Protein AF-A0A1I3I6C0-F1 (afdb_monomer_lite)

Structure (mmCIF, N/CA/C/O backbone):
data_AF-A0A1I3I6C0-F1
#
_entry.id   AF-A0A1I3I6C0-F1
#
loop_
_atom_site.group_PDB
_atom_site.id
_atom_site.type_symbol
_atom_site.label_atom_id
_atom_site.label_alt_id
_atom_site.label_comp_id
_atom_site.label_asym_id
_atom_site.label_entity_id
_atom_site.label_seq_id
_atom_site.pdbx_PDB_ins_code
_atom_site.Cartn_x
_atom_site.Cartn_y
_atom_site.Cartn_z
_atom_site.occupancy
_atom_site.B_iso_or_equiv
_atom_site.auth_seq_id
_atom_site.auth_comp_id
_atom_site.auth_asym_id
_atom_site.auth_atom_id
_atom_site.pdbx_PDB_model_num
ATOM 1 N N . MET A 1 1 ? -13.755 -10.356 8.028 1.00 80.75 1 MET A N 1
ATOM 2 C CA . MET A 1 1 ? -13.992 -9.096 7.281 1.00 80.75 1 MET A CA 1
ATOM 3 C C . MET A 1 1 ? -15.452 -8.970 6.853 1.00 80.75 1 MET A C 1
ATOM 5 O O . MET A 1 1 ? -15.976 -9.856 6.182 1.00 80.75 1 MET A O 1
ATOM 9 N N . ARG A 1 2 ? -16.122 -7.879 7.232 1.00 86.81 2 ARG A N 1
ATOM 10 C CA . ARG A 1 2 ? -17.499 -7.557 6.817 1.00 86.81 2 ARG A CA 1
ATOM 11 C C . ARG A 1 2 ? -17.530 -7.073 5.362 1.00 86.81 2 ARG A C 1
ATOM 13 O O . ARG A 1 2 ? -16.559 -6.504 4.870 1.00 86.81 2 ARG A O 1
ATOM 20 N N . LYS A 1 3 ? -18.672 -7.228 4.675 1.00 88.31 3 LYS A N 1
ATOM 21 C CA . LYS A 1 3 ? -18.827 -6.801 3.265 1.00 88.31 3 LYS A CA 1
ATOM 22 C C . LYS A 1 3 ? -18.513 -5.310 3.048 1.00 88.31 3 LYS A C 1
ATOM 24 O O . LYS A 1 3 ? -17.785 -4.981 2.122 1.00 88.31 3 LYS A O 1
ATOM 29 N N . ILE A 1 4 ? -18.999 -4.440 3.939 1.00 90.88 4 ILE A N 1
ATOM 30 C CA . ILE A 1 4 ? -18.781 -2.981 3.873 1.00 90.88 4 ILE A CA 1
ATOM 31 C C . ILE A 1 4 ? -17.299 -2.624 4.063 1.00 90.88 4 ILE A C 1
ATOM 33 O O . ILE A 1 4 ? -16.791 -1.720 3.407 1.00 90.88 4 ILE A O 1
ATOM 37 N N . GLU A 1 5 ? -16.595 -3.330 4.953 1.00 91.50 5 GLU A N 1
ATOM 38 C CA . GLU A 1 5 ? -15.158 -3.118 5.172 1.00 91.50 5 GLU A CA 1
ATOM 39 C C . GLU A 1 5 ? -14.368 -3.505 3.926 1.00 91.50 5 GLU A C 1
ATOM 41 O O . GLU A 1 5 ? -13.554 -2.721 3.453 1.00 91.50 5 GLU A O 1
ATOM 46 N N . ARG A 1 6 ? -14.683 -4.665 3.336 1.00 91.81 6 ARG A N 1
ATOM 47 C CA . ARG A 1 6 ? -14.046 -5.143 2.106 1.00 91.81 6 ARG A CA 1
ATOM 48 C C . ARG A 1 6 ? -14.201 -4.158 0.950 1.00 91.81 6 ARG A C 1
ATOM 50 O O . ARG A 1 6 ? -13.244 -3.922 0.221 1.00 91.81 6 ARG A O 1
ATOM 57 N N . GLU A 1 7 ? -15.393 -3.596 0.771 1.00 93.62 7 GLU A N 1
ATOM 58 C CA . GLU A 1 7 ? -15.674 -2.638 -0.303 1.00 93.62 7 GLU A CA 1
ATOM 59 C C . GLU A 1 7 ? -14.887 -1.332 -0.123 1.00 93.62 7 GLU A C 1
ATOM 61 O O . GLU A 1 7 ? -14.245 -0.860 -1.062 1.00 93.62 7 GLU A O 1
ATOM 66 N N . LYS A 1 8 ? -14.842 -0.797 1.104 1.00 93.19 8 LYS A N 1
ATOM 67 C CA . LYS A 1 8 ? -14.032 0.385 1.432 1.00 93.19 8 LYS A CA 1
ATOM 68 C C . LYS A 1 8 ? -12.540 0.125 1.240 1.00 93.19 8 LYS A C 1
ATOM 70 O O . LYS A 1 8 ? -11.859 0.943 0.626 1.00 93.19 8 LYS A O 1
ATOM 75 N N . SER A 1 9 ? -12.042 -1.010 1.732 1.00 93.56 9 SER A N 1
ATOM 76 C CA . SER A 1 9 ? -10.647 -1.412 1.557 1.00 93.56 9 SER A CA 1
ATOM 77 C C . SER A 1 9 ? -10.287 -1.531 0.083 1.00 93.56 9 SER A C 1
ATOM 79 O O . SER A 1 9 ? -9.284 -0.961 -0.321 1.00 93.56 9 SER A O 1
ATOM 81 N N . HIS A 1 10 ? -11.125 -2.170 -0.738 1.00 94.25 10 HIS A N 1
ATOM 82 C CA . HIS A 1 10 ? -10.884 -2.288 -2.177 1.00 94.25 10 HIS A CA 1
ATOM 83 C C . HIS A 1 10 ? -10.722 -0.921 -2.854 1.00 94.25 10 HIS A C 1
ATOM 85 O O . HIS A 1 10 ? -9.764 -0.726 -3.592 1.00 94.25 10 HIS A O 1
ATOM 91 N N . ILE A 1 11 ? -11.602 0.045 -2.568 1.00 94.25 11 ILE A N 1
ATOM 92 C CA . ILE A 1 11 ? -11.507 1.396 -3.150 1.00 94.25 11 ILE A CA 1
ATOM 93 C C . ILE A 1 11 ? -10.196 2.082 -2.737 1.00 94.25 11 ILE A C 1
ATOM 95 O O . ILE A 1 11 ? -9.501 2.647 -3.582 1.00 94.25 11 ILE A O 1
ATOM 99 N N . ILE A 1 12 ? -9.839 2.009 -1.452 1.00 93.75 12 ILE A N 1
ATOM 100 C CA . ILE A 1 12 ? -8.608 2.605 -0.915 1.00 93.75 12 ILE A CA 1
ATOM 101 C C . ILE A 1 12 ? -7.377 1.972 -1.575 1.00 93.75 12 ILE A C 1
ATOM 103 O O . ILE A 1 12 ? -6.536 2.689 -2.117 1.00 93.75 12 ILE A O 1
ATOM 107 N N . ILE A 1 13 ? -7.298 0.642 -1.576 1.00 93.19 13 ILE A N 1
ATOM 108 C CA . ILE A 1 13 ? -6.174 -0.123 -2.125 1.00 93.19 13 ILE A CA 1
ATOM 109 C C . ILE A 1 13 ? -6.033 0.142 -3.621 1.00 93.19 13 ILE A C 1
ATOM 111 O O . ILE A 1 13 ? -4.946 0.476 -4.082 1.00 93.19 13 ILE A O 1
ATOM 115 N N . HIS A 1 14 ? -7.132 0.070 -4.370 1.00 92.50 14 HIS A N 1
ATOM 116 C CA . HIS A 1 14 ? -7.114 0.278 -5.811 1.00 92.50 14 HIS A CA 1
ATOM 117 C C . HIS A 1 14 ? -6.685 1.707 -6.171 1.00 92.50 14 HIS A C 1
ATOM 119 O O . HIS A 1 14 ? -5.869 1.908 -7.066 1.00 92.50 14 HIS A O 1
ATOM 125 N N . SER A 1 15 ? -7.156 2.718 -5.431 1.00 90.38 15 SER A N 1
ATOM 126 C CA . SER A 1 15 ? -6.732 4.111 -5.646 1.00 90.38 15 SER A CA 1
ATOM 127 C C . SER A 1 15 ? -5.233 4.322 -5.390 1.00 90.38 15 SER A C 1
ATOM 129 O O . SER A 1 15 ? -4.550 5.006 -6.161 1.00 90.38 15 SER A O 1
ATOM 131 N N . ALA A 1 16 ? -4.695 3.684 -4.346 1.00 88.38 16 ALA A N 1
ATOM 132 C CA . ALA A 1 16 ? -3.270 3.702 -4.052 1.00 88.38 16 ALA A CA 1
ATOM 133 C C . ALA A 1 16 ? -2.476 2.947 -5.128 1.00 88.38 16 ALA A C 1
ATOM 135 O O . ALA A 1 16 ? -1.450 3.448 -5.584 1.00 88.38 16 ALA A O 1
ATOM 136 N N . ALA A 1 17 ? -2.976 1.800 -5.596 1.00 86.94 17 ALA A N 1
ATOM 137 C CA . ALA A 1 17 ? -2.360 1.005 -6.652 1.00 86.94 17 ALA A CA 1
ATOM 138 C C . ALA A 1 17 ? -2.282 1.771 -7.975 1.00 86.94 17 ALA A C 1
ATOM 140 O O . ALA A 1 17 ? -1.217 1.812 -8.590 1.00 86.94 17 ALA A O 1
ATOM 141 N N . VAL A 1 18 ? -3.356 2.460 -8.378 1.00 88.38 18 VAL A N 1
ATOM 142 C CA . VAL A 1 18 ? -3.353 3.350 -9.552 1.00 88.38 18 VAL A CA 1
ATOM 143 C C . VAL A 1 18 ? -2.306 4.455 -9.393 1.00 88.38 18 VAL A C 1
ATOM 145 O O . VAL A 1 18 ? -1.537 4.711 -10.319 1.00 88.38 18 VAL A O 1
ATOM 148 N N . THR A 1 19 ? -2.221 5.067 -8.209 1.00 85.44 19 THR A N 1
ATOM 149 C CA . THR A 1 19 ? -1.234 6.120 -7.916 1.00 85.44 19 THR A CA 1
ATOM 150 C C . THR A 1 19 ? 0.202 5.588 -7.995 1.00 85.44 19 THR A C 1
ATOM 152 O O . THR A 1 19 ? 1.062 6.214 -8.613 1.00 85.44 19 THR A O 1
ATOM 155 N N . SER A 1 20 ? 0.470 4.406 -7.431 1.00 80.44 20 SER A N 1
ATOM 156 C CA . SER A 1 20 ? 1.778 3.744 -7.519 1.00 80.44 20 SER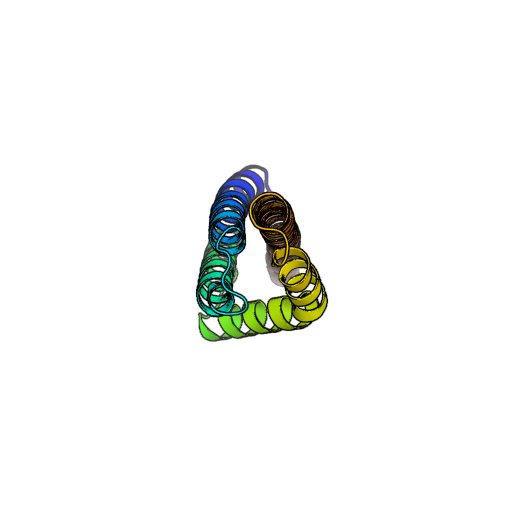 A CA 1
ATOM 157 C C . SER A 1 20 ? 2.121 3.309 -8.941 1.00 80.44 20 SER A C 1
ATOM 159 O O . SER A 1 20 ? 3.269 3.452 -9.349 1.00 80.44 20 SER A O 1
ATOM 161 N N . GLY A 1 21 ? 1.150 2.823 -9.715 1.00 81.69 21 GLY A N 1
ATOM 162 C CA . GLY A 1 21 ? 1.334 2.491 -11.126 1.00 81.69 21 GLY A CA 1
ATOM 163 C C . GLY A 1 21 ? 1.683 3.723 -11.961 1.00 81.69 21 GLY A C 1
ATOM 164 O O . GLY A 1 21 ? 2.617 3.679 -12.759 1.00 81.69 21 GLY A O 1
ATOM 165 N N . ALA A 1 22 ? 1.005 4.848 -11.719 1.00 83.00 22 ALA A N 1
ATOM 166 C CA . ALA A 1 22 ? 1.306 6.122 -12.366 1.00 83.00 22 ALA A CA 1
ATOM 167 C C . ALA A 1 22 ? 2.712 6.632 -12.009 1.00 83.00 22 ALA A C 1
ATOM 169 O O . ALA A 1 22 ? 3.462 7.021 -12.903 1.00 83.00 22 ALA A O 1
ATOM 170 N N . ALA A 1 23 ? 3.103 6.561 -10.732 1.00 77.06 23 ALA A N 1
ATOM 171 C CA . ALA A 1 23 ? 4.461 6.893 -10.301 1.00 77.06 23 ALA A CA 1
ATOM 172 C C . ALA A 1 23 ? 5.497 5.952 -10.947 1.00 77.06 23 ALA A C 1
ATOM 174 O O . ALA A 1 23 ? 6.495 6.404 -11.492 1.00 77.06 23 ALA A O 1
ATOM 175 N N . GLY A 1 24 ? 5.216 4.647 -10.993 1.00 71.44 24 GLY A N 1
ATOM 176 C CA . GLY A 1 24 ? 6.070 3.644 -11.626 1.00 71.44 24 GLY A CA 1
ATOM 177 C C . GLY A 1 24 ? 6.197 3.783 -13.148 1.00 71.44 24 GLY A C 1
ATOM 178 O O . GLY A 1 24 ? 7.182 3.302 -13.710 1.00 71.44 24 GLY A O 1
ATOM 179 N N . ALA A 1 25 ? 5.263 4.453 -13.825 1.00 73.94 25 ALA A N 1
ATOM 180 C CA . ALA A 1 25 ? 5.349 4.726 -15.259 1.00 73.94 25 ALA A CA 1
ATOM 181 C C . ALA A 1 25 ? 6.415 5.783 -15.604 1.00 73.94 25 ALA A C 1
ATOM 183 O O . ALA A 1 25 ? 6.921 5.802 -16.732 1.00 73.94 25 ALA A O 1
ATOM 184 N N . LEU A 1 26 ? 6.782 6.644 -14.646 1.00 70.94 26 LEU A N 1
ATOM 185 C CA . LEU A 1 26 ? 7.773 7.697 -14.851 1.00 70.94 26 LEU A CA 1
ATOM 186 C C . LEU A 1 26 ? 9.159 7.079 -15.074 1.00 70.94 26 LEU A C 1
ATOM 188 O O . LEU A 1 26 ? 9.585 6.250 -14.275 1.00 70.94 26 LEU A O 1
ATOM 192 N N . PRO A 1 27 ? 9.907 7.457 -16.124 1.00 59.66 27 PRO A N 1
ATOM 193 C CA . PRO A 1 27 ? 11.214 6.878 -16.439 1.00 59.66 27 PRO A CA 1
ATOM 194 C C . PRO A 1 27 ? 12.341 7.405 -15.524 1.00 59.66 27 PRO A C 1
ATOM 196 O O . PRO A 1 27 ? 13.452 7.641 -15.988 1.00 59.66 27 PRO A O 1
ATOM 199 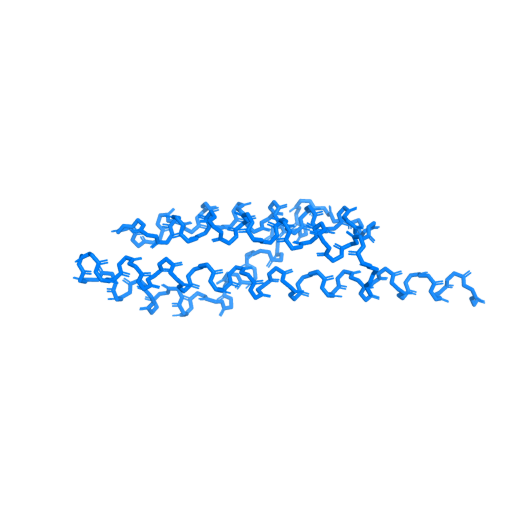N N . ILE A 1 28 ? 12.073 7.614 -14.229 1.00 63.31 28 ILE A N 1
ATOM 200 C CA . ILE A 1 28 ? 13.041 8.139 -13.260 1.00 63.31 28 ILE A CA 1
ATOM 201 C C . ILE A 1 28 ? 13.268 7.096 -12.154 1.00 63.31 28 ILE A C 1
ATOM 203 O O . ILE A 1 28 ? 12.412 6.903 -11.294 1.00 63.31 28 ILE A O 1
ATOM 207 N N . PRO A 1 29 ? 14.415 6.395 -12.143 1.00 56.47 29 PRO A N 1
ATOM 208 C CA . PRO A 1 29 ? 14.739 5.451 -11.080 1.00 56.47 29 PRO A CA 1
ATOM 209 C C . PRO A 1 29 ? 14.850 6.175 -9.730 1.00 56.47 29 PRO A C 1
ATOM 211 O O . PRO A 1 29 ? 15.608 7.131 -9.593 1.00 56.47 29 PRO A O 1
ATOM 214 N N . GLY A 1 30 ? 14.099 5.726 -8.725 1.00 63.59 30 GLY A N 1
ATOM 215 C CA . GLY A 1 30 ? 14.211 6.207 -7.341 1.00 63.59 30 GLY A CA 1
ATOM 216 C C . GLY A 1 30 ? 13.442 7.490 -7.000 1.00 63.59 30 GLY A C 1
ATOM 217 O O . GLY A 1 30 ? 13.055 7.642 -5.845 1.00 63.59 30 GLY A O 1
ATOM 218 N N . ALA A 1 31 ? 13.136 8.371 -7.960 1.00 61.09 31 ALA A N 1
ATOM 219 C CA . ALA A 1 31 ? 12.330 9.575 -7.688 1.00 61.09 31 ALA A CA 1
ATOM 220 C C . ALA A 1 31 ? 10.888 9.235 -7.275 1.00 61.09 31 ALA A C 1
ATOM 222 O O . ALA A 1 31 ? 10.282 9.921 -6.453 1.00 61.09 31 ALA A O 1
ATOM 223 N N . ASP A 1 32 ? 10.379 8.119 -7.786 1.00 68.38 32 ASP A N 1
ATOM 224 C CA . ASP A 1 32 ? 9.042 7.613 -7.495 1.00 68.38 32 ASP A CA 1
ATOM 225 C C . ASP A 1 32 ? 8.932 7.110 -6.041 1.00 68.38 32 ASP A C 1
ATOM 227 O O . ASP A 1 32 ? 7.835 7.023 -5.497 1.00 68.38 32 ASP A O 1
ATOM 231 N N . ALA A 1 33 ? 10.059 6.794 -5.382 1.00 70.56 33 ALA A N 1
ATOM 232 C CA . ALA A 1 33 ? 10.076 6.105 -4.093 1.00 70.56 33 ALA A CA 1
ATOM 233 C C . ALA A 1 33 ? 9.404 6.919 -2.981 1.00 70.56 33 ALA A C 1
ATOM 235 O O . ALA A 1 33 ? 8.581 6.378 -2.252 1.00 70.56 33 ALA A O 1
ATOM 236 N N . ALA A 1 34 ? 9.687 8.221 -2.876 1.00 75.19 34 ALA A N 1
ATOM 237 C CA . ALA A 1 34 ? 9.070 9.068 -1.852 1.00 75.19 34 ALA A CA 1
ATOM 238 C C . ALA A 1 34 ? 7.548 9.192 -2.045 1.00 75.19 34 ALA A C 1
ATOM 240 O O . ALA A 1 34 ? 6.788 9.112 -1.079 1.00 75.19 34 ALA A O 1
ATOM 241 N N . ALA A 1 35 ? 7.095 9.323 -3.295 1.00 78.62 35 ALA A N 1
ATOM 242 C CA . ALA A 1 35 ? 5.673 9.361 -3.625 1.00 78.62 35 ALA A CA 1
ATOM 243 C C . ALA A 1 35 ? 4.987 8.009 -3.356 1.00 78.62 35 ALA A C 1
ATOM 245 O O . ALA A 1 35 ? 3.874 7.975 -2.834 1.00 78.62 35 ALA A O 1
ATOM 246 N N . ILE A 1 36 ? 5.665 6.895 -3.649 1.00 77.19 36 ILE A N 1
ATOM 247 C CA . ILE A 1 36 ? 5.181 5.538 -3.362 1.00 77.19 36 ILE A CA 1
ATOM 248 C C . ILE A 1 36 ? 5.073 5.309 -1.847 1.00 77.19 36 ILE A C 1
ATOM 250 O O . ILE A 1 36 ? 4.043 4.809 -1.396 1.00 77.19 36 ILE A O 1
ATOM 254 N N . VAL A 1 37 ? 6.069 5.730 -1.054 1.00 83.12 37 VAL A N 1
ATOM 255 C CA . VAL A 1 37 ? 6.006 5.681 0.421 1.00 83.12 37 VAL A CA 1
ATOM 256 C C . VAL A 1 37 ? 4.794 6.470 0.910 1.00 83.12 37 VAL A C 1
ATOM 258 O O . VAL A 1 37 ? 3.982 5.938 1.662 1.00 83.12 37 VAL A O 1
ATOM 261 N N . ALA A 1 38 ? 4.623 7.713 0.455 1.00 85.00 38 ALA A N 1
ATOM 262 C CA . ALA A 1 38 ? 3.510 8.559 0.882 1.00 85.00 38 ALA A CA 1
ATOM 263 C C . ALA A 1 38 ? 2.137 7.949 0.536 1.00 85.00 38 ALA A C 1
ATOM 265 O O . ALA A 1 38 ? 1.217 7.967 1.364 1.00 85.00 38 ALA A O 1
ATOM 266 N N . ALA A 1 39 ? 2.002 7.358 -0.656 1.00 86.25 39 ALA A N 1
ATOM 267 C CA . ALA A 1 39 ? 0.792 6.654 -1.069 1.00 86.25 39 ALA A CA 1
ATOM 268 C C . ALA A 1 39 ? 0.501 5.447 -0.162 1.00 86.25 39 ALA A C 1
ATOM 270 O O . ALA A 1 39 ? -0.634 5.274 0.289 1.00 86.25 39 ALA A O 1
ATOM 271 N N . GLN A 1 40 ? 1.522 4.654 0.176 1.00 86.12 40 GLN A N 1
ATOM 272 C CA . GLN A 1 40 ? 1.368 3.513 1.077 1.00 86.12 40 GLN A CA 1
ATOM 273 C C . GLN A 1 40 ? 1.016 3.932 2.506 1.00 86.12 40 GLN A C 1
ATOM 275 O O . GLN A 1 40 ? 0.111 3.346 3.091 1.00 86.12 40 GLN A O 1
ATOM 280 N N . VAL A 1 41 ? 1.643 4.973 3.060 1.00 90.00 41 VAL A N 1
ATOM 281 C CA . VAL A 1 41 ? 1.291 5.498 4.393 1.00 90.00 41 VAL A CA 1
ATOM 282 C C . VAL A 1 41 ? -0.173 5.923 4.437 1.00 90.00 41 VAL A C 1
ATOM 284 O O . VAL A 1 41 ? -0.918 5.523 5.334 1.00 90.00 41 VAL A O 1
ATOM 287 N N . THR A 1 42 ? -0.613 6.675 3.429 1.00 90.25 42 THR A N 1
ATOM 288 C CA . THR A 1 42 ? -2.004 7.134 3.321 1.00 90.25 42 THR A CA 1
ATOM 289 C C . THR A 1 42 ? -2.978 5.956 3.226 1.00 90.25 42 THR A C 1
ATOM 291 O O . THR A 1 42 ? -4.023 5.961 3.885 1.00 90.25 42 THR A O 1
ATOM 294 N N . MET A 1 43 ? -2.626 4.925 2.451 1.00 93.38 43 MET A N 1
ATOM 295 C CA . MET A 1 43 ? -3.400 3.691 2.315 1.00 93.38 43 MET A CA 1
ATOM 296 C C . MET A 1 43 ? -3.529 2.963 3.659 1.00 93.38 43 MET A C 1
ATOM 298 O O . MET A 1 43 ? -4.642 2.643 4.070 1.00 93.38 43 MET A O 1
ATOM 302 N N . ILE A 1 44 ? -2.423 2.762 4.380 1.00 91.75 44 ILE A N 1
ATOM 303 C CA . ILE A 1 44 ? -2.391 2.066 5.675 1.00 91.75 44 ILE A CA 1
ATOM 304 C C . ILE A 1 44 ? -3.223 2.820 6.719 1.00 91.75 44 ILE A C 1
ATOM 306 O O . ILE A 1 44 ? -4.050 2.216 7.398 1.00 91.75 44 ILE A O 1
ATOM 310 N N . ILE A 1 45 ? -3.077 4.145 6.823 1.00 91.44 45 ILE A N 1
ATOM 311 C CA . ILE A 1 45 ? -3.874 4.959 7.758 1.00 91.44 45 ILE A CA 1
ATOM 312 C C . ILE A 1 45 ? -5.366 4.852 7.427 1.00 91.44 45 ILE A C 1
ATOM 314 O O . ILE A 1 45 ? -6.201 4.711 8.323 1.00 91.44 45 ILE A O 1
ATOM 318 N N . SER A 1 46 ? -5.714 4.911 6.141 1.00 90.81 46 SER A N 1
ATOM 319 C CA . SER A 1 46 ? -7.103 4.825 5.688 1.00 90.81 46 SER A CA 1
ATOM 320 C C . SER A 1 46 ? -7.705 3.444 5.955 1.00 90.81 46 SER A C 1
ATOM 322 O O . SER A 1 46 ? -8.839 3.365 6.422 1.00 90.81 46 SER A O 1
ATOM 324 N N . LEU A 1 47 ? -6.944 2.365 5.748 1.00 91.88 47 LEU A N 1
ATOM 325 C CA . LEU A 1 47 ? -7.350 1.006 6.112 1.00 91.88 47 LEU A CA 1
ATOM 326 C C . LEU A 1 47 ? -7.518 0.854 7.628 1.00 91.88 47 LEU A C 1
ATOM 328 O O . LEU A 1 47 ? -8.514 0.285 8.065 1.00 91.88 47 LEU A O 1
ATOM 332 N N . GLY A 1 48 ? -6.618 1.423 8.435 1.00 89.44 48 GLY A N 1
ATOM 333 C CA . GLY A 1 48 ? -6.742 1.417 9.896 1.00 89.44 48 GLY A CA 1
ATOM 334 C C . GLY A 1 48 ? -8.072 2.015 10.359 1.00 89.44 48 GLY A C 1
ATOM 335 O O . GLY A 1 48 ? -8.777 1.414 11.166 1.00 89.44 48 GLY A O 1
ATOM 336 N N . LYS A 1 49 ? -8.493 3.133 9.749 1.00 90.44 49 LYS A N 1
ATOM 337 C CA . LYS A 1 49 ? -9.801 3.762 10.008 1.00 90.44 49 LYS A CA 1
ATOM 338 C C . LYS A 1 49 ? -10.996 2.890 9.605 1.00 90.44 49 LYS A C 1
ATOM 340 O O . LYS A 1 49 ? -12.049 3.006 10.223 1.00 90.44 49 LYS A O 1
ATOM 345 N N . VAL A 1 50 ? -10.874 2.042 8.580 1.00 91.31 50 VAL A N 1
ATOM 346 C CA . VAL A 1 50 ? -11.960 1.136 8.152 1.00 91.31 50 VAL A CA 1
ATOM 347 C C . VAL A 1 50 ? -12.226 0.048 9.193 1.00 91.31 50 VAL A C 1
ATOM 349 O O . VAL A 1 50 ? -13.385 -0.297 9.416 1.00 91.31 50 VAL A O 1
ATOM 352 N N . PHE A 1 51 ? -11.171 -0.457 9.834 1.00 89.00 51 PHE A N 1
ATOM 353 C CA . PHE A 1 51 ? -11.237 -1.548 10.812 1.00 89.00 51 PHE A CA 1
ATOM 354 C C . PHE A 1 51 ? -11.216 -1.075 12.272 1.00 89.00 51 PHE A C 1
ATOM 356 O O . PHE A 1 51 ? -11.092 -1.901 13.170 1.00 89.00 51 PHE A O 1
ATOM 363 N N . ASP A 1 52 ? -11.319 0.236 12.511 1.00 86.94 52 ASP A N 1
ATOM 364 C CA . ASP A 1 52 ? -11.201 0.857 13.840 1.00 86.94 52 ASP A CA 1
ATOM 365 C C . ASP A 1 52 ? -9.879 0.518 14.569 1.00 86.94 52 ASP A C 1
ATOM 367 O O . ASP A 1 52 ? -9.777 0.500 15.795 1.00 86.94 52 ASP A O 1
ATOM 371 N N . VAL A 1 53 ? -8.820 0.261 13.798 1.00 85.00 53 VAL A N 1
ATOM 372 C CA . VAL A 1 53 ? -7.472 0.011 14.312 1.00 85.00 53 VAL A CA 1
ATOM 373 C C . VAL A 1 53 ? -6.759 1.350 14.472 1.00 85.00 53 VAL A C 1
ATOM 375 O O . VAL A 1 53 ? -6.544 2.084 13.503 1.00 85.00 53 VAL A O 1
ATOM 378 N N . LYS A 1 54 ? -6.356 1.674 15.708 1.00 81.25 54 LYS A N 1
ATOM 379 C CA . LYS A 1 54 ? -5.578 2.884 16.010 1.00 81.25 54 LYS A CA 1
ATOM 380 C C . LYS A 1 54 ? -4.193 2.794 15.373 1.00 81.25 54 LYS A C 1
ATOM 382 O O . LYS A 1 54 ? -3.275 2.209 15.940 1.00 81.25 54 LYS A O 1
ATOM 387 N N . MET A 1 55 ? -4.050 3.416 14.2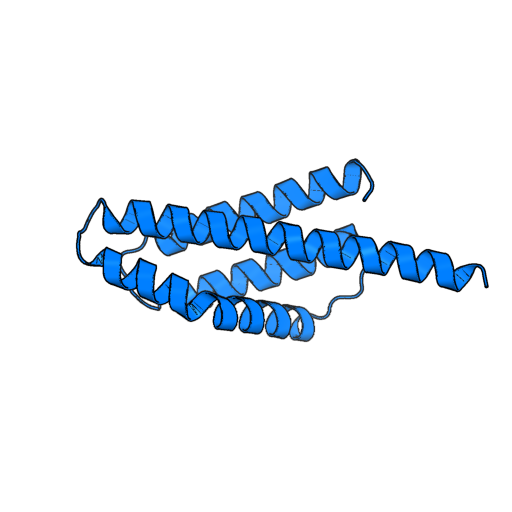10 1.00 84.56 55 MET A N 1
ATOM 388 C CA . MET A 1 55 ? -2.788 3.526 13.490 1.00 84.56 55 MET A CA 1
ATOM 389 C C . MET A 1 55 ? -2.247 4.950 13.604 1.00 84.56 55 MET A C 1
ATOM 391 O O . MET A 1 55 ? -2.908 5.904 13.191 1.00 84.56 55 MET A O 1
ATOM 395 N N . THR A 1 56 ? -1.051 5.108 14.171 1.00 87.19 56 THR A N 1
ATOM 396 C CA . THR A 1 56 ? -0.352 6.400 14.153 1.00 87.19 56 THR A CA 1
ATOM 397 C C . THR A 1 56 ? 0.347 6.587 12.812 1.00 87.19 56 THR A C 1
ATOM 399 O O . THR A 1 56 ? 0.718 5.618 12.153 1.00 87.19 56 THR A O 1
ATOM 402 N N . GLU A 1 57 ? 0.565 7.835 12.407 1.00 83.75 57 GLU A N 1
ATOM 403 C CA . GLU A 1 57 ? 1.290 8.136 11.169 1.00 83.75 57 GLU A CA 1
ATOM 404 C C . GLU A 1 57 ? 2.714 7.563 11.185 1.00 83.75 57 GLU A C 1
ATOM 406 O O . GLU A 1 57 ? 3.173 7.023 10.184 1.00 83.75 57 GLU A O 1
ATOM 411 N N . SER A 1 58 ? 3.377 7.576 12.347 1.00 86.00 58 SER A N 1
ATOM 412 C CA . SER A 1 58 ? 4.689 6.947 12.539 1.00 86.00 58 SER A CA 1
ATOM 413 C C . SER A 1 58 ? 4.640 5.426 12.347 1.00 86.00 58 SER A C 1
ATOM 415 O O . SER A 1 58 ? 5.474 4.875 11.633 1.00 86.00 58 SER A O 1
ATOM 417 N N . ALA A 1 59 ? 3.631 4.745 12.904 1.00 86.75 59 ALA A N 1
ATOM 418 C CA . ALA A 1 59 ? 3.457 3.306 12.709 1.00 86.75 59 ALA A CA 1
ATOM 419 C C . ALA A 1 59 ? 3.144 2.966 11.244 1.00 86.75 59 ALA A C 1
ATOM 421 O O . ALA A 1 59 ? 3.757 2.062 10.682 1.00 86.75 59 ALA A O 1
ATOM 422 N N . ALA A 1 60 ? 2.268 3.735 10.594 1.00 87.31 60 ALA A N 1
ATOM 423 C CA . ALA A 1 60 ? 1.982 3.574 9.172 1.00 87.31 60 ALA A CA 1
ATOM 424 C C . ALA A 1 60 ? 3.219 3.832 8.301 1.00 87.31 60 ALA A C 1
ATOM 426 O O . ALA A 1 60 ? 3.462 3.092 7.353 1.00 87.31 60 ALA A O 1
ATOM 427 N N . THR A 1 61 ? 4.026 4.839 8.645 1.00 86.38 61 THR A N 1
ATOM 428 C CA . THR A 1 61 ? 5.307 5.129 7.986 1.00 86.38 61 THR A CA 1
ATOM 429 C C . THR A 1 61 ? 6.270 3.969 8.145 1.00 86.38 61 THR A C 1
ATOM 431 O O . THR A 1 61 ? 6.813 3.513 7.148 1.00 86.38 61 THR A O 1
ATOM 434 N N . ALA A 1 62 ? 6.444 3.449 9.361 1.00 88.31 62 ALA A N 1
ATOM 435 C CA . ALA A 1 62 ? 7.309 2.304 9.623 1.00 88.31 62 ALA A CA 1
ATOM 436 C C . ALA A 1 62 ? 6.856 1.048 8.862 1.00 88.31 62 ALA A C 1
ATOM 438 O O . ALA A 1 62 ? 7.685 0.332 8.301 1.00 88.31 62 ALA A O 1
ATOM 439 N N . MET A 1 63 ? 5.546 0.793 8.793 1.00 86.81 63 MET A N 1
ATOM 440 C CA . MET A 1 63 ? 4.995 -0.296 7.987 1.00 86.81 63 MET A CA 1
ATOM 441 C C . MET A 1 63 ? 5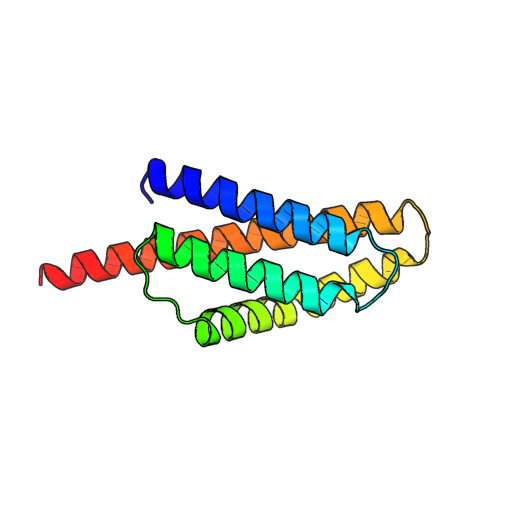.275 -0.077 6.497 1.00 86.81 63 MET A C 1
ATOM 443 O O . MET A 1 63 ? 5.825 -0.962 5.850 1.00 86.81 63 MET A O 1
ATOM 447 N N . ALA A 1 64 ? 4.957 1.101 5.954 1.00 84.81 64 ALA A N 1
ATOM 448 C CA . ALA A 1 64 ? 5.186 1.426 4.545 1.00 84.81 64 ALA A CA 1
ATOM 449 C C . ALA A 1 64 ? 6.665 1.303 4.154 1.00 84.81 64 ALA A C 1
ATOM 451 O O . ALA A 1 64 ? 6.997 0.676 3.150 1.00 84.81 64 ALA A O 1
ATOM 452 N N . THR A 1 65 ? 7.574 1.853 4.961 1.00 83.81 65 THR A N 1
ATOM 453 C CA . THR A 1 65 ? 9.015 1.782 4.689 1.00 83.81 65 THR A CA 1
ATOM 454 C C . THR A 1 65 ? 9.537 0.354 4.761 1.00 83.81 65 THR A C 1
ATOM 456 O O . THR A 1 65 ? 10.345 -0.021 3.915 1.00 83.81 65 THR A O 1
ATOM 459 N N . THR A 1 66 ? 9.046 -0.460 5.700 1.00 86.12 66 THR A N 1
ATOM 460 C CA . THR A 1 66 ? 9.391 -1.888 5.789 1.00 86.12 66 THR A CA 1
ATOM 461 C C . THR A 1 66 ? 8.914 -2.642 4.548 1.00 86.12 66 THR A C 1
ATOM 463 O O . THR A 1 66 ? 9.712 -3.308 3.896 1.00 86.12 66 THR A O 1
ATOM 466 N N . MET A 1 67 ? 7.655 -2.459 4.145 1.00 82.19 67 MET A N 1
ATOM 467 C CA . MET A 1 67 ? 7.083 -3.128 2.970 1.00 82.19 67 MET A CA 1
ATOM 468 C C . MET A 1 67 ? 7.795 -2.727 1.670 1.00 82.19 67 MET A C 1
ATOM 470 O O . MET A 1 67 ? 8.026 -3.565 0.795 1.00 82.19 67 MET A O 1
ATOM 474 N N . ILE A 1 68 ? 8.199 -1.459 1.544 1.00 77.00 68 ILE A N 1
ATOM 475 C CA . ILE A 1 68 ? 9.021 -0.992 0.420 1.00 77.00 68 ILE A CA 1
ATOM 476 C C . ILE A 1 68 ? 10.417 -1.584 0.478 1.00 77.00 68 ILE A C 1
ATOM 478 O O . ILE A 1 68 ? 10.917 -1.996 -0.563 1.00 77.00 68 ILE A O 1
ATOM 482 N N . ALA A 1 69 ? 11.045 -1.656 1.652 1.00 81.81 69 ALA A N 1
ATOM 483 C CA . ALA A 1 69 ? 12.361 -2.267 1.803 1.00 81.81 69 ALA A CA 1
ATOM 484 C C . ALA A 1 69 ? 12.343 -3.749 1.391 1.00 81.81 69 ALA A C 1
ATOM 486 O O . ALA A 1 69 ? 13.228 -4.192 0.661 1.00 81.81 69 ALA A O 1
ATOM 487 N N . GLU A 1 70 ? 11.298 -4.490 1.763 1.00 81.50 70 GLU A N 1
ATOM 488 C CA . GLU A 1 70 ? 11.079 -5.884 1.353 1.00 81.50 70 GLU A CA 1
ATOM 489 C C . GLU A 1 70 ? 10.891 -6.026 -0.164 1.00 81.50 70 GLU A C 1
ATOM 491 O O . GLU A 1 70 ? 11.365 -6.981 -0.783 1.00 81.50 70 GLU A O 1
ATOM 496 N N . HIS A 1 71 ? 10.231 -5.051 -0.791 1.00 74.00 71 HIS A N 1
ATOM 497 C CA . HIS A 1 71 ? 9.963 -5.042 -2.228 1.00 74.00 71 HIS A CA 1
ATOM 498 C C . HIS A 1 71 ? 11.019 -4.293 -3.048 1.00 74.00 71 HIS A C 1
ATOM 500 O O . HIS A 1 71 ? 10.936 -4.284 -4.280 1.00 74.00 71 HIS A O 1
ATOM 506 N N . LEU A 1 72 ? 12.046 -3.729 -2.406 1.00 72.31 72 LEU A N 1
ATOM 507 C CA . LEU A 1 72 ? 13.054 -2.886 -3.042 1.00 72.31 72 LEU A CA 1
ATOM 508 C C . LEU A 1 72 ? 13.797 -3.645 -4.140 1.00 72.31 72 LEU A C 1
ATOM 510 O O . LEU A 1 72 ? 14.005 -3.104 -5.219 1.00 72.31 72 LEU A O 1
ATOM 514 N N . GLY A 1 73 ? 14.111 -4.926 -3.920 1.00 69.00 73 GLY A N 1
ATOM 515 C CA . GLY A 1 73 ? 14.745 -5.773 -4.935 1.00 69.00 73 GLY A CA 1
ATOM 516 C C . GLY A 1 73 ? 13.900 -5.929 -6.206 1.00 69.00 73 GLY A C 1
ATOM 517 O O . GLY A 1 73 ? 14.423 -5.836 -7.315 1.00 69.00 73 GLY A O 1
ATOM 518 N N . LYS A 1 74 ? 12.576 -6.086 -6.061 1.00 68.50 74 LYS A N 1
ATOM 519 C CA . LYS A 1 74 ? 11.637 -6.167 -7.196 1.00 68.50 74 LYS A CA 1
ATOM 520 C C . LYS A 1 74 ? 11.465 -4.807 -7.876 1.00 68.50 74 LYS A C 1
ATOM 522 O O . LYS A 1 74 ? 11.377 -4.741 -9.098 1.00 68.50 74 LYS A O 1
ATOM 527 N N . MET A 1 75 ? 11.463 -3.726 -7.098 1.00 65.88 75 MET A N 1
ATOM 528 C CA . MET A 1 75 ? 11.356 -2.354 -7.598 1.00 65.88 75 MET A CA 1
ATOM 529 C C . MET A 1 75 ? 12.609 -1.940 -8.385 1.00 65.88 75 MET A C 1
ATOM 531 O O . MET A 1 75 ? 12.501 -1.331 -9.445 1.00 65.88 75 MET A O 1
ATOM 535 N N . VAL A 1 76 ? 13.797 -2.341 -7.923 1.00 64.56 76 VAL A N 1
ATOM 536 C CA . VAL A 1 76 ? 15.072 -2.166 -8.634 1.00 64.56 76 VAL A CA 1
ATOM 537 C C . VAL A 1 76 ? 15.120 -3.032 -9.894 1.00 64.56 76 VAL A C 1
ATOM 539 O O . VAL A 1 76 ? 15.547 -2.546 -10.937 1.00 64.56 76 VAL A O 1
ATOM 542 N N . ALA A 1 77 ? 14.623 -4.273 -9.849 1.00 65.81 77 ALA A N 1
ATOM 543 C CA . ALA A 1 77 ? 14.505 -5.121 -11.039 1.00 65.81 77 ALA A CA 1
ATOM 544 C C . ALA A 1 77 ? 13.554 -4.519 -12.095 1.00 65.81 77 ALA A C 1
ATOM 546 O O . ALA A 1 77 ? 13.890 -4.494 -13.278 1.00 65.81 77 ALA A O 1
ATOM 547 N N . GLY A 1 78 ? 12.412 -3.959 -11.678 1.00 62.22 78 GLY A N 1
ATOM 548 C CA . GLY A 1 78 ? 11.513 -3.190 -12.550 1.00 62.22 78 GLY A CA 1
ATOM 549 C C . GLY A 1 78 ? 12.150 -1.894 -13.070 1.00 62.22 78 GLY A C 1
ATOM 550 O O . GLY A 1 78 ? 12.004 -1.550 -14.242 1.00 62.22 78 GLY A O 1
ATOM 551 N N . GLY A 1 79 ? 12.949 -1.228 -12.232 1.00 61.31 79 GLY A N 1
ATOM 552 C CA . GLY A 1 79 ? 13.769 -0.069 -12.582 1.00 61.31 79 GLY A CA 1
ATOM 553 C C . GLY A 1 79 ? 14.839 -0.361 -13.635 1.00 61.31 79 GLY A C 1
ATOM 554 O O . GLY A 1 79 ? 15.057 0.454 -14.524 1.00 61.31 79 GLY A O 1
ATOM 555 N N . LEU A 1 80 ? 15.461 -1.540 -13.598 1.00 60.28 80 LEU A N 1
ATOM 556 C CA . LEU A 1 80 ? 16.418 -1.993 -14.613 1.00 60.28 80 LEU A CA 1
ATOM 557 C C . LEU A 1 80 ? 15.741 -2.304 -15.957 1.00 60.28 80 LEU A C 1
ATOM 559 O O . LEU A 1 80 ? 16.355 -2.137 -17.008 1.00 60.28 80 LEU A O 1
ATOM 563 N N . LEU A 1 81 ? 14.460 -2.682 -15.955 1.00 58.44 81 LEU A N 1
ATOM 564 C CA . LEU A 1 81 ? 13.671 -2.846 -17.181 1.00 58.44 81 LEU A CA 1
ATOM 565 C C . LEU A 1 81 ? 13.245 -1.501 -17.806 1.00 58.44 81 LEU A C 1
ATOM 567 O O . LEU A 1 81 ? 12.897 -1.472 -18.987 1.00 58.44 81 LEU A O 1
ATOM 571 N N . LYS A 1 82 ? 13.343 -0.374 -17.076 1.00 57.09 82 LYS A N 1
ATOM 572 C CA . LYS A 1 82 ? 13.092 0.990 -17.602 1.00 57.09 82 LYS A CA 1
ATOM 573 C C . LYS A 1 82 ? 14.130 1.460 -18.637 1.00 57.09 82 LYS A C 1
ATOM 575 O O . LYS A 1 82 ? 13.957 2.537 -19.199 1.00 57.09 82 LYS A O 1
ATOM 580 N N . LEU A 1 83 ? 15.166 0.668 -18.943 1.00 57.50 83 LEU A N 1
ATOM 581 C CA . LEU A 1 83 ? 16.145 0.995 -19.991 1.00 57.50 83 LEU A CA 1
ATOM 582 C C . LEU A 1 83 ? 15.576 0.927 -21.420 1.00 57.50 83 LEU A C 1
ATOM 584 O O . LEU A 1 83 ? 16.198 1.450 -22.341 1.00 57.50 83 LEU A O 1
ATOM 588 N N . ILE A 1 84 ? 14.390 0.334 -21.611 1.00 61.53 84 ILE A N 1
ATOM 589 C CA . ILE A 1 84 ? 13.656 0.372 -22.883 1.00 61.53 84 ILE A CA 1
ATOM 590 C C . ILE A 1 84 ? 12.480 1.354 -22.735 1.00 61.53 84 ILE A C 1
ATOM 592 O O . ILE A 1 84 ? 11.449 0.980 -22.160 1.00 61.53 84 ILE A O 1
ATOM 596 N N . PRO A 1 85 ? 12.601 2.604 -23.223 1.00 60.94 85 PRO A N 1
ATOM 597 C CA . PRO A 1 85 ? 11.527 3.589 -23.128 1.00 60.94 85 PRO A CA 1
ATOM 598 C C . PRO A 1 85 ? 10.257 3.085 -23.835 1.00 60.94 85 PRO A C 1
ATOM 600 O O . PRO A 1 85 ? 10.316 2.507 -24.919 1.00 60.94 85 PRO A O 1
ATOM 603 N N . GLY A 1 86 ? 9.098 3.265 -23.194 1.00 66.56 86 GLY A N 1
ATOM 604 C CA . GLY A 1 86 ? 7.805 2.730 -23.642 1.00 66.56 86 GLY A CA 1
ATOM 605 C C . GLY A 1 86 ? 7.437 1.411 -22.955 1.00 66.56 86 GLY A C 1
ATOM 606 O O . GLY A 1 86 ? 6.598 1.400 -22.054 1.00 66.56 86 GLY A O 1
ATOM 607 N N . VAL A 1 87 ? 8.083 0.302 -23.333 1.00 70.50 87 VAL A N 1
ATOM 608 C CA . VAL A 1 87 ? 7.765 -1.041 -22.795 1.00 70.50 87 VAL A CA 1
ATOM 609 C C . VAL A 1 87 ? 8.167 -1.171 -21.323 1.00 70.50 87 VAL A C 1
ATOM 611 O O . VAL A 1 87 ? 7.393 -1.678 -20.512 1.00 70.50 87 VAL A O 1
ATOM 614 N N . GLY A 1 88 ? 9.339 -0.649 -20.951 1.00 65.56 88 GLY A N 1
ATOM 615 C CA . GLY A 1 88 ? 9.835 -0.681 -19.575 1.00 65.56 88 GLY A CA 1
ATOM 616 C C . GLY A 1 88 ? 8.958 0.105 -18.600 1.00 65.56 88 GLY A C 1
ATOM 617 O O . GLY A 1 88 ? 8.708 -0.355 -17.489 1.00 65.56 88 GLY A O 1
ATOM 618 N N . SER A 1 89 ? 8.415 1.248 -19.033 1.00 70.75 89 SER A N 1
ATOM 619 C CA . SER A 1 89 ? 7.475 2.050 -18.238 1.00 70.75 89 SER A CA 1
ATOM 620 C C . SER A 1 89 ? 6.145 1.335 -18.011 1.00 70.75 89 SER A C 1
ATOM 622 O O . SER A 1 89 ? 5.632 1.366 -16.896 1.00 70.75 89 SER A O 1
ATOM 624 N N . ALA A 1 90 ? 5.601 0.658 -19.028 1.00 74.75 90 ALA A N 1
ATOM 625 C CA . ALA A 1 90 ? 4.355 -0.098 -18.894 1.00 74.75 90 ALA A CA 1
ATOM 626 C C . ALA A 1 90 ? 4.513 -1.297 -17.945 1.00 74.75 90 ALA A C 1
ATOM 628 O O . ALA A 1 90 ? 3.681 -1.506 -17.061 1.00 74.75 90 ALA A O 1
ATOM 629 N N . ILE A 1 91 ? 5.617 -2.044 -18.074 1.00 75.38 91 ILE A N 1
ATOM 630 C CA . ILE A 1 91 ? 5.927 -3.159 -17.172 1.00 75.38 91 ILE A CA 1
ATOM 631 C C . ILE A 1 91 ? 6.130 -2.634 -15.751 1.00 75.3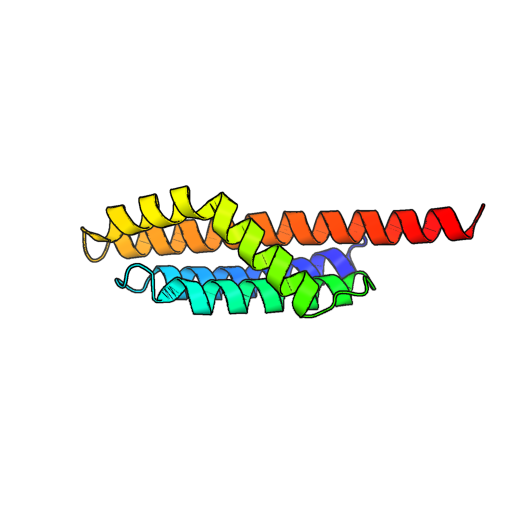8 91 ILE A C 1
ATOM 633 O O . ILE A 1 91 ? 5.499 -3.138 -14.825 1.00 75.38 91 ILE A O 1
ATOM 637 N N . ASN A 1 92 ? 6.930 -1.585 -15.556 1.00 75.81 92 ASN A N 1
ATOM 638 C CA . ASN A 1 92 ? 7.180 -1.057 -14.219 1.00 75.81 92 ASN A CA 1
ATOM 639 C C . ASN A 1 92 ? 5.915 -0.468 -13.567 1.00 75.81 92 ASN A C 1
ATOM 641 O O . ASN A 1 92 ? 5.709 -0.661 -12.372 1.00 75.81 92 ASN A O 1
ATOM 645 N N . ALA A 1 93 ? 5.035 0.176 -14.341 1.00 79.75 93 ALA A N 1
ATOM 646 C CA . ALA A 1 93 ? 3.723 0.617 -13.870 1.00 79.75 93 ALA A CA 1
ATOM 647 C C . ALA A 1 93 ? 2.856 -0.564 -13.416 1.00 79.75 93 ALA A C 1
ATOM 649 O O . ALA A 1 93 ? 2.281 -0.522 -12.331 1.00 79.75 93 ALA A O 1
ATOM 650 N N . SER A 1 94 ? 2.804 -1.643 -14.206 1.00 81.56 94 SER A N 1
ATOM 651 C CA . SER A 1 94 ? 2.036 -2.846 -13.860 1.00 81.56 94 SER A CA 1
ATOM 652 C C . SER A 1 94 ? 2.579 -3.553 -12.616 1.00 81.56 94 SER A C 1
ATOM 654 O O . SER A 1 94 ? 1.804 -3.982 -11.761 1.00 81.56 94 SER A O 1
ATOM 656 N N . VAL A 1 95 ? 3.905 -3.614 -12.465 1.00 81.19 95 VAL A N 1
ATOM 657 C CA . VAL A 1 95 ? 4.570 -4.182 -11.289 1.00 81.19 95 VAL A CA 1
ATOM 658 C C . VAL A 1 95 ? 4.277 -3.330 -10.057 1.00 81.19 95 VAL A C 1
ATOM 660 O O . VAL A 1 95 ? 3.865 -3.874 -9.038 1.00 81.19 95 VAL A O 1
ATOM 663 N N . ALA A 1 96 ? 4.423 -2.005 -10.150 1.00 80.00 96 ALA A N 1
ATOM 664 C CA . ALA A 1 96 ? 4.133 -1.094 -9.044 1.00 80.00 96 ALA A CA 1
ATOM 665 C C . ALA A 1 96 ? 2.655 -1.148 -8.623 1.00 80.00 96 ALA A C 1
ATOM 667 O O . ALA A 1 96 ? 2.367 -1.230 -7.432 1.00 80.00 96 ALA A O 1
ATOM 668 N N . PHE A 1 97 ? 1.731 -1.174 -9.588 1.00 86.25 97 PHE A N 1
ATOM 669 C CA . PHE A 1 97 ? 0.302 -1.359 -9.339 1.00 86.25 97 PHE A CA 1
ATOM 670 C C . PHE A 1 97 ? 0.034 -2.674 -8.595 1.00 86.25 97 PHE A C 1
ATOM 672 O O . PHE A 1 97 ? -0.580 -2.674 -7.531 1.00 86.25 97 PHE A O 1
ATOM 679 N N . SER A 1 98 ? 0.554 -3.786 -9.123 1.00 86.38 98 SER A N 1
ATOM 680 C CA . SER A 1 98 ? 0.305 -5.123 -8.573 1.00 86.38 98 SER A CA 1
ATOM 681 C C . SER A 1 98 ? 0.877 -5.277 -7.165 1.00 86.38 98 SER A C 1
ATOM 683 O O . SER A 1 98 ? 0.219 -5.833 -6.292 1.00 86.38 98 SER A O 1
ATOM 685 N N . ILE A 1 99 ? 2.086 -4.758 -6.924 1.00 83.88 99 ILE A N 1
ATOM 686 C CA . ILE A 1 99 ? 2.719 -4.780 -5.601 1.00 83.88 99 ILE A CA 1
ATOM 687 C C . ILE A 1 99 ? 1.877 -3.991 -4.596 1.00 83.88 99 ILE A C 1
ATOM 689 O O . ILE A 1 99 ? 1.587 -4.506 -3.520 1.00 83.88 99 ILE A O 1
ATOM 693 N N . THR A 1 100 ? 1.449 -2.773 -4.939 1.00 86.62 100 THR A N 1
ATOM 694 C CA . THR A 1 100 ? 0.631 -1.958 -4.031 1.00 86.62 100 THR A CA 1
ATOM 695 C C . THR A 1 100 ? -0.730 -2.594 -3.761 1.00 86.62 100 THR A C 1
ATOM 697 O O . THR A 1 100 ? -1.201 -2.543 -2.626 1.00 86.62 100 THR A O 1
ATOM 700 N N . GLU A 1 101 ? -1.347 -3.232 -4.758 1.00 89.38 101 GLU A N 1
ATOM 701 C CA . GLU A 1 101 ? -2.632 -3.906 -4.575 1.00 89.38 101 GLU A CA 1
ATOM 702 C C . GLU A 1 101 ? -2.504 -5.115 -3.635 1.00 89.38 101 GLU A C 1
ATOM 704 O O . GLU A 1 101 ? -3.272 -5.227 -2.679 1.00 89.38 101 GLU A O 1
ATOM 709 N N . VAL A 1 102 ? -1.486 -5.963 -3.831 1.00 90.19 102 VAL A N 1
ATOM 710 C CA . VAL A 1 102 ? -1.200 -7.109 -2.947 1.00 90.19 102 VAL A CA 1
ATOM 711 C C . VAL A 1 102 ? -0.920 -6.648 -1.517 1.00 90.19 102 VAL A C 1
ATOM 713 O O . VAL A 1 102 ? -1.587 -7.106 -0.592 1.00 90.19 102 VAL A O 1
ATOM 716 N N . ILE A 1 103 ? -0.011 -5.685 -1.339 1.00 87.38 103 ILE A N 1
ATOM 717 C CA . ILE A 1 103 ? 0.327 -5.130 -0.021 1.00 87.38 103 ILE A CA 1
ATOM 718 C C . ILE A 1 103 ? -0.916 -4.558 0.668 1.00 87.38 103 ILE A C 1
ATOM 720 O O . ILE A 1 103 ? -1.137 -4.759 1.861 1.00 87.38 103 ILE A O 1
ATOM 724 N N . GLY A 1 104 ? -1.750 -3.832 -0.076 1.00 89.75 104 GLY A N 1
ATOM 725 C CA . GLY A 1 104 ? -2.966 -3.247 0.465 1.00 89.75 104 GLY A CA 1
ATOM 726 C C . GLY A 1 104 ? -3.937 -4.295 1.007 1.00 89.75 104 GLY A C 1
ATOM 727 O O . GLY A 1 104 ? -4.514 -4.098 2.080 1.00 89.75 104 GLY A O 1
ATOM 728 N N . TRP A 1 105 ? -4.088 -5.421 0.305 1.00 92.62 105 TRP A N 1
ATOM 729 C CA . TRP A 1 105 ? -4.914 -6.538 0.764 1.00 92.62 105 TRP A CA 1
ATOM 730 C C . TRP A 1 105 ? -4.329 -7.224 2.000 1.00 92.62 105 TRP A C 1
ATOM 732 O O . TRP A 1 105 ? -5.081 -7.495 2.936 1.00 92.62 105 TRP A O 1
ATOM 742 N N . GLU A 1 106 ? -3.011 -7.425 2.050 1.00 91.31 106 GLU A N 1
ATOM 743 C CA . GLU A 1 106 ? -2.322 -7.983 3.222 1.00 91.31 106 GLU A CA 1
ATOM 744 C C . GLU A 1 106 ? -2.530 -7.112 4.470 1.00 91.31 106 GLU A C 1
ATOM 746 O O . GLU A 1 106 ? -2.904 -7.610 5.535 1.00 91.31 106 GLU A O 1
ATOM 751 N N . VAL A 1 107 ? -2.376 -5.790 4.338 1.00 90.25 107 VAL A N 1
ATOM 752 C CA . VAL A 1 107 ? -2.615 -4.838 5.435 1.00 90.25 107 VAL A CA 1
ATOM 753 C C . VAL A 1 107 ? -4.083 -4.852 5.871 1.00 90.25 107 VAL A C 1
ATOM 755 O O . VAL A 1 107 ? -4.376 -4.853 7.069 1.00 90.25 107 VAL A O 1
ATOM 758 N N . ALA A 1 108 ? -5.022 -4.881 4.921 1.00 92.06 108 ALA A N 1
ATOM 759 C CA . ALA A 1 108 ? -6.450 -4.931 5.226 1.00 92.06 108 ALA A CA 1
ATOM 760 C C . ALA A 1 108 ? -6.832 -6.210 5.987 1.00 92.06 108 ALA A C 1
ATOM 762 O O . ALA A 1 108 ? -7.624 -6.162 6.931 1.00 92.06 108 ALA A O 1
ATOM 763 N N . GLU A 1 109 ? -6.260 -7.352 5.610 1.00 90.69 109 GLU A N 1
ATOM 764 C CA . GLU A 1 109 ? -6.481 -8.617 6.302 1.00 90.69 109 GLU A CA 1
ATOM 765 C C . GLU A 1 109 ? -5.872 -8.604 7.708 1.00 90.69 109 GLU A C 1
ATOM 767 O O . GLU A 1 109 ? -6.555 -8.953 8.675 1.00 90.69 109 GLU A O 1
ATOM 772 N N . ALA A 1 110 ? -4.643 -8.101 7.856 1.00 90.12 110 ALA A N 1
ATOM 773 C CA . ALA A 1 110 ? -3.988 -7.956 9.152 1.00 90.12 110 ALA A CA 1
ATOM 774 C C . ALA A 1 110 ? -4.788 -7.064 10.119 1.00 90.12 110 ALA A C 1
ATOM 776 O O . ALA A 1 110 ? -4.874 -7.359 11.315 1.00 90.12 110 ALA A O 1
ATOM 777 N N . PHE A 1 111 ? -5.405 -5.986 9.629 1.00 90.19 111 PHE A N 1
ATOM 778 C CA . PHE A 1 111 ? -6.280 -5.134 10.441 1.00 90.19 111 PHE A CA 1
ATOM 779 C C . PHE A 1 111 ? -7.621 -5.792 10.751 1.00 90.19 111 PHE A C 1
ATOM 781 O O . PHE A 1 111 ? -8.082 -5.700 11.889 1.00 90.19 111 PHE A O 1
ATOM 788 N N . SER A 1 112 ? -8.212 -6.524 9.802 1.00 90.56 112 SER A N 1
ATOM 789 C CA . SER A 1 112 ? -9.426 -7.304 10.067 1.00 90.56 112 SER A CA 1
ATOM 790 C C . SER A 1 112 ? -9.203 -8.339 11.172 1.00 90.56 112 SER A C 1
ATOM 792 O O . SER A 1 112 ? -10.083 -8.512 12.012 1.00 90.56 112 SER A O 1
ATOM 794 N N . GLN A 1 113 ? -8.058 -9.026 11.185 1.00 88.75 113 GLN A N 1
ATOM 795 C CA . GLN A 1 113 ? -7.737 -10.009 12.224 1.00 88.75 113 GLN A CA 1
ATOM 796 C C . GLN A 1 113 ? -7.528 -9.351 13.594 1.00 88.75 113 GLN A C 1
ATOM 798 O O . GLN A 1 113 ? -7.940 -9.897 14.616 1.00 88.75 113 GLN A O 1
ATOM 803 N N . GLN A 1 114 ? -6.905 -8.170 13.637 1.00 87.00 114 GLN A N 1
ATOM 804 C CA . GLN A 1 114 ? -6.720 -7.420 14.884 1.00 87.00 114 GLN A CA 1
ATOM 805 C C . GLN A 1 114 ? -8.047 -6.939 15.473 1.00 87.00 114 GLN A C 1
ATOM 807 O O . GLN A 1 114 ? -8.271 -7.103 16.672 1.00 87.00 114 GLN A O 1
ATOM 812 N N . ALA A 1 115 ? -8.935 -6.402 14.634 1.00 85.81 115 ALA A N 1
ATOM 813 C CA . ALA A 1 115 ? -10.267 -5.978 15.053 1.00 85.81 115 ALA A CA 1
ATOM 814 C C . ALA A 1 115 ? -11.085 -7.153 15.625 1.00 85.81 115 ALA A C 1
ATOM 816 O O . ALA A 1 115 ? -11.744 -7.012 16.655 1.00 85.81 115 ALA A O 1
ATOM 817 N N . GLU A 1 116 ? -10.988 -8.337 15.011 1.00 85.44 116 GLU A N 1
ATOM 818 C CA . GLU A 1 116 ? -11.659 -9.550 15.494 1.00 85.44 116 GLU A CA 1
ATOM 819 C C . GLU A 1 116 ? -11.098 -10.031 16.843 1.00 85.44 116 GLU A C 1
ATOM 821 O O . GLU A 1 116 ? -11.861 -10.292 17.775 1.00 85.44 116 GLU A O 1
ATOM 826 N N . LYS A 1 117 ? -9.766 -10.072 16.996 1.00 83.44 117 LYS A N 1
ATOM 827 C CA . LYS A 1 117 ? -9.116 -10.444 18.265 1.00 83.44 117 LYS A CA 1
ATOM 828 C C . LYS A 1 117 ? -9.482 -9.494 19.403 1.00 83.44 117 LYS A C 1
ATOM 830 O O . LYS A 1 117 ? -9.779 -9.961 20.498 1.00 83.44 117 LYS A O 1
ATOM 835 N N . ALA A 1 118 ? -9.505 -8.186 19.148 1.00 79.62 118 ALA A N 1
ATOM 836 C CA . ALA A 1 118 ? -9.907 -7.193 20.143 1.00 79.62 118 ALA A CA 1
ATOM 837 C C . ALA A 1 118 ? -11.352 -7.410 20.624 1.00 79.62 118 ALA A C 1
ATOM 839 O O . ALA A 1 118 ? -11.634 -7.265 21.812 1.00 79.62 118 ALA A O 1
ATOM 840 N N . SER A 1 119 ? -12.248 -7.829 19.724 1.00 72.38 119 SER A N 1
ATOM 841 C CA . SER A 1 119 ? -13.623 -8.185 20.082 1.00 72.38 119 SER A CA 1
ATOM 842 C C . SER A 1 119 ? -13.710 -9.467 20.917 1.00 72.38 119 SER A C 1
ATOM 844 O O . SER A 1 119 ? -14.583 -9.563 21.774 1.00 72.38 119 SER A O 1
ATOM 846 N N . CYS A 1 120 ? -12.828 -10.446 20.687 1.00 66.75 120 CYS A N 1
ATOM 847 C CA . CYS A 1 120 ? -12.824 -11.712 21.426 1.00 66.75 120 CYS A CA 1
ATOM 848 C C . CYS A 1 120 ? -12.284 -11.556 22.858 1.00 66.75 120 CYS A C 1
ATOM 850 O O . CYS A 1 120 ? -12.795 -12.191 23.776 1.00 66.75 120 CYS A O 1
ATOM 852 N N . THR A 1 121 ? -11.292 -10.686 23.068 1.00 66.19 121 THR A N 1
ATOM 853 C CA . THR A 1 121 ? -10.739 -10.398 24.405 1.00 66.19 121 THR A CA 1
ATOM 854 C C . THR A 1 121 ? -11.719 -9.626 25.291 1.00 66.19 121 THR A C 1
ATOM 856 O O . THR A 1 121 ? -11.653 -9.735 26.505 1.00 66.19 121 THR A O 1
ATOM 859 N N . ALA A 1 122 ? -12.655 -8.868 24.713 1.00 61.00 122 ALA A N 1
ATOM 860 C CA . ALA A 1 122 ? -13.657 -8.123 25.479 1.00 61.00 122 ALA A CA 1
ATOM 861 C C . ALA A 1 122 ? -14.755 -9.008 26.113 1.00 61.00 122 ALA A C 1
ATOM 863 O O . ALA A 1 122 ? -15.584 -8.494 26.862 1.00 61.00 122 ALA A O 1
ATOM 864 N N . PHE A 1 123 ? -14.787 -10.310 25.803 1.00 52.62 123 PHE A N 1
ATOM 865 C CA . PHE A 1 123 ? -15.790 -11.266 26.290 1.00 52.62 123 PHE A CA 1
ATOM 866 C C . PHE A 1 123 ? -15.216 -12.340 27.242 1.00 52.62 123 PHE A C 1
ATOM 868 O O . PHE A 1 123 ? -15.949 -13.233 27.663 1.00 52.62 123 PHE A O 1
ATOM 875 N N . VAL A 1 124 ? -13.925 -12.266 27.590 1.00 54.19 124 VAL A N 1
ATOM 876 C CA . VAL A 1 124 ? -13.258 -13.146 28.574 1.00 54.19 124 VAL A CA 1
ATOM 877 C C . VAL A 1 124 ? -12.911 -12.340 29.816 1.00 54.19 124 VAL A C 1
ATOM 879 O O . VAL A 1 124 ? -13.183 -12.847 30.925 1.00 54.19 124 VAL A O 1
#

Sequence (124 aa):
MRKIEREKSHIIIHSAAVTSGAAGALPIPGADAAAIVAAQVTMIISLGKVFDVKMTESAATAMATTMIAEHLGKMVAGGLLKLIPGVGSAINASVAFSITEVIGWEVAEAFSQQAEKASCTAFV

InterPro domains:
  IPR021147 Protein of unknown function DUF697 [PF05128] (3-87)

Foldseek 3Di:
DDPVLVVQLQVLLQV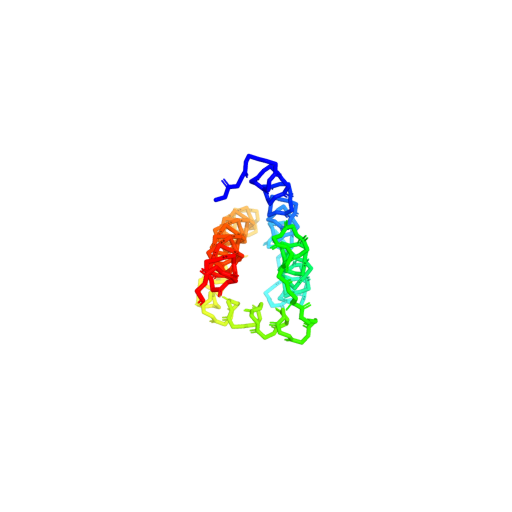LLQQQLVLQLDLDQPPSLVVNLVSQLSLLVSLCVSLVNDDDSVNSSVLSVVLCVVCVVVLVVLNVLSVDPPVSSNSRSVSRSVSSNVSSVVSNVVSNVVSVVVVVVVVD

Organism: Selenomonas ruminantium (NCBI:txid971)

Secondary structure (DSSP, 8-state):
--HHHHHHHHHHHHHHHHHHHHHHHSS-TTTHHHHHHHHHHHHHHHHHHHTT----HHHHHHHHHHHHHHHHHHHHHHHHHTTSTTHHHHHHHHHHHHHHHHHHHHHHHHHHHHHHHHHHHTT-

Radius of gyration: 15.8 Å; chains: 1; bounding box: 35×23×52 Å

pLDDT: mean 80.4, std 11.12, range [52.62, 94.25]